Protein AF-A0A1Y4HV48-F1 (afdb_monomer_lite)

pLDDT: mean 73.36, std 12.5, range [37.5, 90.38]

Structure (mmCIF, N/CA/C/O backbone):
data_AF-A0A1Y4HV48-F1
#
_entry.id   AF-A0A1Y4HV48-F1
#
loop_
_atom_site.group_PDB
_atom_site.id
_atom_site.type_symbol
_atom_site.label_atom_id
_atom_site.label_alt_id
_atom_site.label_comp_id
_atom_site.label_asym_id
_atom_site.label_entity_id
_atom_site.label_seq_id
_atom_site.pdbx_PDB_ins_code
_atom_site.Cartn_x
_atom_site.Cartn_y
_atom_site.Cartn_z
_atom_site.occupancy
_atom_site.B_iso_or_equiv
_atom_site.auth_seq_id
_atom_site.auth_comp_id
_atom_site.auth_asym_id
_atom_site.auth_atom_id
_atom_site.pdbx_PDB_model_num
ATOM 1 N N . MET A 1 1 ? -21.818 4.063 17.633 1.00 44.09 1 MET A N 1
ATOM 2 C CA . MET A 1 1 ? -21.636 5.495 17.314 1.00 44.09 1 MET A CA 1
ATOM 3 C C . MET A 1 1 ? -20.638 5.620 16.176 1.00 44.09 1 MET A C 1
ATOM 5 O O . MET A 1 1 ? -19.628 4.928 16.201 1.00 44.09 1 MET A O 1
ATOM 9 N N . ARG A 1 2 ? -20.945 6.437 15.166 1.00 54.69 2 ARG A N 1
ATOM 10 C CA . ARG A 1 2 ? -20.049 6.736 14.045 1.00 54.69 2 ARG A CA 1
ATOM 11 C C . ARG A 1 2 ? -19.120 7.868 14.500 1.00 54.69 2 ARG A C 1
ATOM 13 O O . ARG A 1 2 ? -19.615 8.931 14.853 1.00 54.69 2 ARG A O 1
ATOM 20 N N . LEU A 1 3 ? -17.815 7.621 14.596 1.00 71.81 3 LEU A N 1
ATOM 21 C CA . LEU A 1 3 ? -16.854 8.623 15.071 1.00 71.81 3 LEU A CA 1
ATOM 22 C C . LEU A 1 3 ? -16.248 9.367 13.873 1.00 71.81 3 LEU A C 1
ATOM 24 O O . LEU A 1 3 ? -15.319 8.870 13.238 1.00 71.81 3 LEU A O 1
ATOM 28 N N . SER A 1 4 ? -16.764 10.562 13.584 1.00 75.38 4 SER A N 1
ATOM 29 C CA . SER A 1 4 ? -16.318 11.437 12.486 1.00 75.38 4 SER A CA 1
ATOM 30 C C . SER A 1 4 ? -14.814 11.734 12.517 1.00 75.38 4 SER A C 1
ATOM 32 O O . SER A 1 4 ? -14.171 11.747 11.471 1.00 75.38 4 SER A O 1
ATOM 34 N N . ASN A 1 5 ? -14.227 11.875 13.709 1.00 82.69 5 ASN A N 1
ATOM 35 C CA . ASN A 1 5 ? -12.789 12.109 13.885 1.00 82.69 5 ASN A CA 1
ATOM 36 C C . ASN A 1 5 ? -11.929 10.972 13.304 1.00 82.69 5 ASN A C 1
ATOM 38 O O . ASN A 1 5 ? -10.888 11.228 12.706 1.00 82.69 5 ASN A O 1
ATOM 42 N N . PHE A 1 6 ? -12.372 9.716 13.432 1.00 79.44 6 PHE A N 1
ATOM 43 C CA . PHE A 1 6 ? -11.643 8.566 12.886 1.00 79.44 6 PHE A CA 1
ATOM 44 C C . PHE A 1 6 ? -11.832 8.416 11.374 1.00 79.44 6 PHE A C 1
ATOM 46 O O . PHE A 1 6 ? -10.927 7.933 10.695 1.00 79.44 6 PHE A O 1
ATOM 53 N N . GLU A 1 7 ? -12.973 8.851 10.831 1.00 79.50 7 GLU A N 1
ATOM 54 C CA . GLU A 1 7 ? -13.168 8.912 9.377 1.00 79.50 7 GLU A CA 1
ATOM 55 C C . GLU A 1 7 ? -12.272 9.985 8.749 1.00 79.50 7 GLU A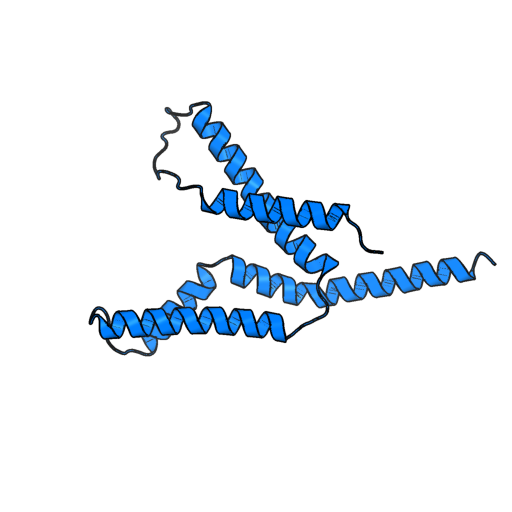 C 1
ATOM 57 O O . GLU A 1 7 ? -11.603 9.704 7.755 1.00 79.50 7 GLU A O 1
ATOM 62 N N . LEU A 1 8 ? -12.170 11.163 9.377 1.00 84.12 8 LEU A N 1
ATOM 63 C CA . LEU A 1 8 ? -11.249 12.216 8.948 1.00 84.12 8 LEU A CA 1
ATOM 64 C C . LEU A 1 8 ? -9.794 11.736 8.996 1.00 84.12 8 LEU A C 1
ATOM 66 O O . LEU A 1 8 ? -9.063 11.886 8.019 1.00 84.12 8 LEU A O 1
ATOM 70 N N . LEU A 1 9 ? -9.392 11.090 10.094 1.00 85.19 9 LEU A N 1
ATOM 71 C CA . LEU A 1 9 ? -8.043 10.546 10.241 1.00 85.19 9 LEU A CA 1
ATOM 72 C C . LEU A 1 9 ? -7.722 9.499 9.164 1.00 85.19 9 LEU A C 1
ATOM 74 O O . LEU A 1 9 ? -6.605 9.463 8.654 1.00 85.19 9 LEU A O 1
ATOM 78 N N . ARG A 1 10 ? -8.706 8.685 8.762 1.00 82.81 10 ARG A N 1
ATOM 79 C CA . ARG A 1 10 ? -8.546 7.716 7.670 1.00 82.81 10 ARG A CA 1
ATOM 80 C C . ARG A 1 10 ? -8.319 8.406 6.322 1.00 82.81 10 ARG A C 1
ATOM 82 O O . ARG A 1 10 ? -7.466 7.949 5.567 1.00 82.81 10 ARG A O 1
ATOM 89 N N . ILE A 1 11 ? -9.042 9.489 6.029 1.00 85.25 11 ILE A N 1
ATOM 90 C CA . ILE A 1 11 ? -8.867 10.268 4.790 1.00 85.25 11 ILE A CA 1
ATOM 91 C C . ILE A 1 11 ? -7.482 10.923 4.757 1.00 85.25 11 ILE A C 1
ATOM 93 O O . ILE A 1 11 ? -6.777 10.813 3.758 1.00 85.25 11 ILE A O 1
ATOM 97 N N . VAL A 1 12 ? -7.059 11.545 5.861 1.00 85.75 12 VAL A N 1
ATOM 98 C CA . VAL A 1 12 ? -5.717 12.141 5.974 1.00 85.75 12 VAL A CA 1
ATOM 99 C C . VAL A 1 12 ? -4.635 11.079 5.770 1.00 85.75 12 VAL A C 1
ATOM 101 O O . VAL A 1 12 ? -3.690 11.299 5.016 1.00 85.75 12 VAL A O 1
ATOM 104 N N . ALA A 1 13 ? -4.803 9.898 6.367 1.00 86.00 13 ALA A N 1
ATOM 105 C CA . ALA A 1 13 ? -3.861 8.801 6.195 1.00 86.00 13 ALA A CA 1
ATOM 106 C C . ALA A 1 13 ? -3.806 8.300 4.736 1.00 86.00 13 ALA A C 1
ATOM 108 O O . ALA A 1 13 ? -2.714 8.075 4.223 1.00 86.00 13 ALA A O 1
ATOM 109 N N . MET A 1 14 ? -4.946 8.202 4.032 1.00 86.31 14 MET A N 1
ATOM 110 C CA . MET A 1 14 ? -4.975 7.879 2.593 1.00 86.31 14 MET A CA 1
ATOM 111 C C . MET A 1 14 ? -4.201 8.907 1.753 1.00 86.31 14 MET A C 1
ATOM 113 O O . MET A 1 14 ? -3.441 8.519 0.868 1.00 86.31 14 MET A O 1
ATOM 117 N N . LEU A 1 15 ? -4.352 10.205 2.037 1.00 85.44 15 LEU A N 1
ATOM 118 C CA . LEU A 1 15 ? -3.615 11.260 1.331 1.00 85.44 15 LEU A CA 1
ATOM 119 C C . LEU A 1 15 ? -2.105 11.157 1.570 1.00 85.44 15 LEU A C 1
ATOM 121 O O . LEU A 1 15 ? -1.328 11.308 0.631 1.00 85.44 15 LEU A O 1
ATOM 125 N N . MET A 1 16 ? -1.684 10.839 2.797 1.00 83.75 16 MET A N 1
ATOM 126 C CA . MET A 1 16 ? -0.271 10.614 3.113 1.00 83.75 16 MET A CA 1
ATOM 127 C C . MET A 1 16 ? 0.307 9.381 2.401 1.00 83.75 16 MET A C 1
ATOM 129 O O . MET A 1 16 ? 1.463 9.410 1.989 1.00 83.75 16 MET A O 1
ATOM 133 N N . VAL A 1 17 ? -0.492 8.332 2.172 1.00 83.69 17 VAL A N 1
ATOM 134 C CA . VAL A 1 17 ? -0.064 7.171 1.366 1.00 83.69 17 VAL A CA 1
ATOM 135 C C . VAL A 1 17 ? 0.197 7.580 -0.086 1.00 83.69 17 VAL A C 1
ATOM 137 O O . VAL A 1 17 ? 1.230 7.228 -0.651 1.00 83.69 17 VAL A O 1
ATOM 140 N N . VAL A 1 18 ? -0.698 8.368 -0.692 1.00 83.25 18 VAL A N 1
ATOM 141 C CA . VAL A 1 18 ? -0.482 8.899 -2.052 1.00 83.25 18 VAL A CA 1
ATOM 142 C C . VAL A 1 18 ? 0.750 9.805 -2.082 1.00 83.25 18 VAL A C 1
ATOM 144 O O . VAL A 1 18 ? 1.570 9.705 -2.992 1.00 83.25 18 VAL A O 1
ATOM 147 N N . ASN A 1 19 ? 0.926 10.633 -1.052 1.00 83.44 19 ASN A N 1
ATOM 148 C CA . ASN A 1 19 ? 2.073 11.521 -0.914 1.00 83.44 19 ASN A CA 1
ATOM 149 C C . ASN A 1 19 ? 3.412 10.760 -0.886 1.00 83.44 19 ASN A C 1
ATOM 151 O O . ASN A 1 19 ? 4.378 11.237 -1.481 1.00 83.44 19 ASN A O 1
ATOM 155 N N . LEU A 1 20 ? 3.460 9.577 -0.259 1.00 81.94 20 LEU A N 1
ATOM 156 C CA . LEU A 1 20 ? 4.621 8.680 -0.292 1.00 81.94 20 LEU A CA 1
ATOM 157 C C . LEU A 1 20 ? 4.900 8.171 -1.712 1.00 81.94 20 LEU A C 1
ATOM 159 O O . LEU A 1 20 ? 6.035 8.200 -2.161 1.00 81.94 20 LEU A O 1
ATOM 163 N N . HIS A 1 21 ? 3.871 7.748 -2.449 1.00 80.19 21 HIS A N 1
ATOM 164 C CA . HIS A 1 21 ? 4.041 7.200 -3.801 1.00 80.19 21 HIS A CA 1
ATOM 165 C C . HIS A 1 21 ? 4.401 8.240 -4.868 1.00 80.19 21 HIS A C 1
ATOM 167 O O . HIS A 1 21 ? 4.922 7.879 -5.918 1.00 80.19 21 HIS A O 1
ATOM 173 N N . THR A 1 22 ? 4.137 9.524 -4.618 1.00 79.12 22 THR A N 1
ATOM 174 C CA . THR A 1 22 ? 4.623 10.615 -5.484 1.00 79.12 22 THR A CA 1
ATOM 175 C C . THR A 1 22 ? 6.096 10.955 -5.258 1.00 79.12 22 THR A C 1
ATOM 177 O O . THR A 1 22 ? 6.656 11.756 -6.002 1.00 79.12 22 THR A O 1
ATOM 180 N N . PHE A 1 23 ? 6.720 10.384 -4.226 1.00 68.56 23 PHE A N 1
ATOM 181 C CA . PHE A 1 23 ? 8.121 10.611 -3.928 1.00 68.56 23 PHE A CA 1
ATOM 182 C C . PHE A 1 23 ? 8.990 9.658 -4.753 1.00 68.56 23 PHE A C 1
ATOM 184 O O . PHE A 1 23 ? 8.860 8.440 -4.663 1.00 68.56 23 PHE A O 1
ATOM 191 N N . PHE A 1 24 ? 9.864 10.228 -5.578 1.00 61.59 24 PHE A N 1
ATOM 192 C CA . PHE A 1 24 ? 10.847 9.499 -6.370 1.00 61.59 24 PHE A CA 1
ATOM 193 C C . PHE A 1 24 ? 12.222 9.970 -5.898 1.00 61.59 24 PHE A C 1
ATOM 195 O O . PHE A 1 24 ? 12.678 11.045 -6.287 1.00 61.59 24 PHE A O 1
ATOM 202 N N . GLN A 1 25 ? 12.834 9.234 -4.970 1.00 61.91 25 GLN A N 1
ATOM 203 C CA . GLN A 1 25 ? 14.115 9.637 -4.393 1.00 61.91 25 GLN A CA 1
ATOM 204 C C . GLN A 1 25 ? 15.249 9.352 -5.391 1.00 61.91 25 GLN A C 1
ATOM 206 O O . GLN A 1 25 ? 15.352 8.223 -5.872 1.00 61.91 25 GLN A O 1
ATOM 211 N N . PRO A 1 26 ? 16.118 10.327 -5.717 1.00 53.50 26 PRO A N 1
ATOM 212 C CA . PRO A 1 26 ? 17.368 10.044 -6.411 1.00 53.50 26 PRO A CA 1
ATOM 213 C C . PRO A 1 26 ? 18.295 9.268 -5.464 1.00 53.50 26 PRO A C 1
ATOM 215 O O . PRO A 1 26 ? 18.556 9.722 -4.352 1.00 53.50 26 PRO A O 1
ATOM 218 N N . GLU A 1 27 ? 18.801 8.113 -5.900 1.00 53.59 27 GLU A N 1
ATOM 219 C CA . GLU A 1 27 ? 19.536 7.125 -5.083 1.00 53.59 27 GLU A CA 1
ATOM 220 C C . GLU A 1 27 ? 20.891 7.584 -4.499 1.00 53.59 27 GLU A C 1
ATOM 222 O O . GLU A 1 27 ? 21.610 6.783 -3.909 1.00 53.59 27 GLU A O 1
ATOM 227 N N . THR A 1 28 ? 21.283 8.853 -4.603 1.00 54.25 28 THR A N 1
ATOM 228 C CA . THR A 1 28 ? 22.616 9.289 -4.161 1.00 54.25 28 THR A CA 1
ATOM 229 C C . THR A 1 28 ? 22.589 10.689 -3.560 1.00 54.25 28 THR A C 1
ATOM 231 O O . THR A 1 28 ? 22.838 11.675 -4.251 1.00 54.25 28 THR A O 1
ATOM 234 N N . LEU A 1 29 ? 22.333 10.789 -2.256 1.00 55.94 29 LEU A N 1
ATOM 235 C CA . LEU A 1 29 ? 22.655 11.991 -1.489 1.00 55.94 29 LEU A CA 1
ATOM 236 C C . LEU A 1 29 ? 23.839 11.676 -0.582 1.00 55.94 29 LEU A C 1
ATOM 238 O O . LEU A 1 29 ? 23.725 10.947 0.402 1.00 55.94 29 LEU A O 1
ATOM 242 N N . SER A 1 30 ? 25.001 12.204 -0.963 1.00 58.78 30 SER A N 1
ATOM 243 C CA . SER A 1 30 ? 26.181 12.229 -0.108 1.00 58.78 30 SER A CA 1
ATOM 244 C C . SER A 1 30 ? 25.849 12.999 1.170 1.00 58.78 30 SER A C 1
ATOM 246 O O . SER A 1 30 ? 25.165 14.020 1.123 1.00 58.78 30 SER A O 1
ATOM 248 N N . ILE A 1 31 ? 26.360 12.547 2.318 1.00 60.59 31 ILE A N 1
ATOM 249 C CA . ILE A 1 31 ? 26.144 13.174 3.639 1.00 60.59 31 ILE A CA 1
ATOM 250 C C . ILE A 1 31 ? 26.595 14.654 3.633 1.00 60.59 31 ILE A C 1
ATOM 252 O O . ILE A 1 31 ? 26.148 15.458 4.444 1.00 60.59 31 ILE A O 1
ATOM 256 N N . ASN A 1 32 ? 27.436 15.034 2.669 1.00 61.28 32 ASN A N 1
ATOM 257 C CA . ASN A 1 32 ? 27.931 16.394 2.487 1.00 61.28 32 ASN A CA 1
ATOM 258 C C . ASN A 1 32 ? 26.954 17.342 1.750 1.00 61.28 32 ASN A C 1
ATOM 260 O O . ASN A 1 32 ? 27.185 18.545 1.779 1.00 61.28 32 ASN A O 1
ATOM 264 N N . ASP A 1 33 ? 25.863 16.840 1.152 1.00 63.53 33 ASP A N 1
ATOM 265 C CA . ASP A 1 33 ? 24.873 17.622 0.378 1.00 63.53 33 ASP A CA 1
ATOM 266 C C . ASP A 1 33 ? 23.516 17.779 1.102 1.00 63.53 33 ASP A C 1
ATOM 268 O O . ASP A 1 33 ? 22.476 18.022 0.482 1.00 63.53 33 ASP A O 1
ATOM 272 N N . LEU A 1 34 ? 23.504 17.638 2.434 1.00 67.06 34 LEU A N 1
ATOM 273 C CA . LEU A 1 34 ? 22.311 17.805 3.272 1.00 67.06 34 LEU A CA 1
ATOM 274 C C . LEU A 1 34 ? 21.811 19.259 3.241 1.00 67.06 34 LEU A C 1
ATOM 276 O O . LEU A 1 34 ? 22.201 20.111 4.037 1.00 67.06 34 LEU A O 1
ATOM 280 N N . THR A 1 35 ? 20.904 19.537 2.312 1.00 74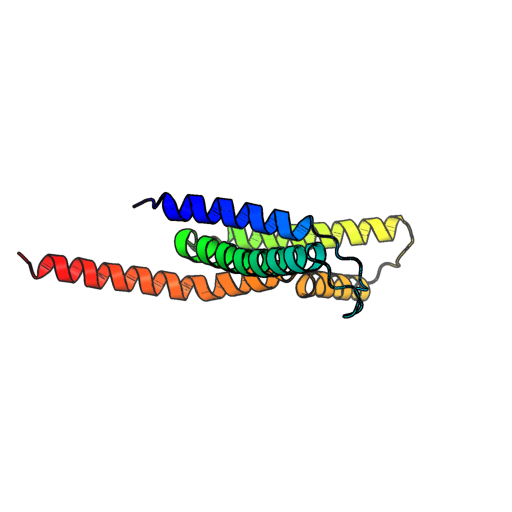.00 35 THR A N 1
ATOM 281 C CA . THR A 1 35 ? 20.164 20.798 2.222 1.00 74.00 35 THR A CA 1
ATOM 282 C C . THR A 1 35 ? 18.874 20.734 3.045 1.00 74.00 35 THR A C 1
ATOM 284 O O . THR A 1 35 ? 18.333 19.660 3.321 1.00 74.00 35 THR A O 1
ATOM 287 N N . VAL A 1 36 ? 18.312 21.897 3.394 1.00 73.56 36 VAL A N 1
ATOM 288 C CA . VAL A 1 36 ? 16.995 21.989 4.061 1.00 73.56 36 VAL A CA 1
ATOM 289 C C . VAL A 1 36 ? 15.906 21.246 3.269 1.00 73.56 36 VAL A C 1
ATOM 291 O O . VAL A 1 36 ? 15.027 20.635 3.873 1.00 73.56 36 VAL A O 1
ATOM 294 N N . GLY A 1 37 ? 16.001 21.232 1.933 1.00 73.94 37 GLY A N 1
ATOM 295 C CA . GLY A 1 37 ? 15.104 20.467 1.060 1.00 73.94 37 GLY A CA 1
ATOM 296 C C . GLY A 1 37 ? 15.181 18.962 1.318 1.00 73.94 37 GLY A C 1
ATOM 297 O O . GLY A 1 37 ? 14.161 18.337 1.584 1.00 73.94 37 GLY A O 1
ATOM 298 N N . THR A 1 38 ? 16.392 18.399 1.370 1.00 75.88 38 THR A N 1
ATOM 299 C CA . THR A 1 38 ? 16.572 16.964 1.651 1.00 75.88 38 THR A CA 1
ATOM 300 C C . THR A 1 38 ? 16.062 16.557 3.033 1.00 75.88 38 THR A C 1
ATOM 302 O O . THR A 1 38 ? 15.432 15.513 3.169 1.00 75.88 38 THR A O 1
ATOM 305 N N . LEU A 1 39 ? 16.244 17.395 4.061 1.00 77.69 39 LEU A N 1
ATOM 306 C CA . LEU A 1 39 ? 15.690 17.132 5.395 1.00 77.69 39 LEU A CA 1
ATOM 307 C C . LEU A 1 39 ? 14.157 17.143 5.405 1.00 77.69 39 LEU A C 1
ATOM 309 O O . LEU A 1 39 ? 13.549 16.300 6.066 1.00 77.69 39 LEU A O 1
ATOM 313 N N . ALA A 1 40 ? 13.531 18.074 4.680 1.00 78.81 40 ALA A N 1
ATOM 314 C CA . ALA A 1 40 ? 12.078 18.133 4.554 1.00 78.81 40 ALA A CA 1
ATOM 315 C C . ALA A 1 40 ? 11.518 16.894 3.837 1.00 78.81 40 ALA A C 1
ATOM 317 O O . ALA A 1 40 ? 10.486 16.364 4.253 1.00 78.81 40 ALA A O 1
ATOM 318 N N . ASP A 1 41 ? 12.225 16.397 2.823 1.00 78.25 41 ASP A N 1
ATOM 319 C CA . ASP A 1 41 ? 11.868 15.174 2.107 1.00 78.25 41 ASP A CA 1
ATOM 320 C C . ASP A 1 41 ? 11.956 13.934 3.006 1.00 78.25 41 ASP A C 1
ATOM 322 O O . ASP A 1 41 ? 10.989 13.175 3.088 1.00 78.25 41 ASP A O 1
ATOM 326 N N . TYR A 1 42 ? 13.035 13.780 3.783 1.00 79.19 42 TYR A N 1
ATOM 327 C CA . TYR A 1 42 ? 13.146 12.699 4.773 1.00 79.19 42 TYR A CA 1
ATOM 328 C C . TYR A 1 42 ? 12.056 12.777 5.851 1.00 79.19 42 TYR A C 1
ATOM 330 O O . TYR A 1 42 ? 11.465 11.763 6.227 1.00 79.19 42 TYR A O 1
ATOM 338 N N . PHE A 1 43 ? 11.743 13.979 6.344 1.00 82.06 43 PHE A N 1
ATOM 339 C CA . PHE A 1 43 ? 10.659 14.173 7.312 1.00 82.06 43 PHE A CA 1
ATOM 340 C C . PHE A 1 43 ? 9.297 13.791 6.731 1.00 82.06 43 PHE A C 1
ATOM 342 O O . PHE A 1 43 ? 8.483 13.135 7.393 1.00 82.06 43 PHE A O 1
ATOM 349 N N . ARG A 1 44 ? 9.042 14.192 5.485 1.00 79.81 44 ARG A N 1
ATOM 350 C CA . ARG A 1 44 ? 7.828 13.848 4.747 1.00 79.81 44 ARG A CA 1
ATOM 351 C C . ARG A 1 44 ? 7.722 12.338 4.553 1.00 79.81 44 ARG A C 1
ATOM 353 O O . ARG A 1 44 ? 6.643 11.786 4.781 1.00 79.81 44 ARG A O 1
ATOM 360 N N . GLU A 1 45 ? 8.806 11.676 4.167 1.00 82.81 45 GLU A N 1
ATOM 361 C CA . GLU A 1 45 ? 8.866 10.227 3.983 1.00 82.81 45 GLU A CA 1
ATOM 362 C C . GLU A 1 45 ? 8.580 9.487 5.297 1.00 82.81 45 GLU A C 1
ATOM 364 O O . GLU A 1 45 ? 7.637 8.694 5.366 1.00 82.81 45 GLU A O 1
ATOM 369 N N . ALA A 1 46 ? 9.295 9.821 6.376 1.00 82.50 46 ALA A N 1
ATOM 370 C CA . ALA A 1 46 ? 9.123 9.201 7.691 1.00 82.50 46 ALA A CA 1
ATOM 371 C C . ALA A 1 46 ? 7.691 9.359 8.239 1.00 82.50 46 ALA A C 1
ATOM 373 O O . ALA A 1 46 ? 7.097 8.417 8.784 1.00 82.50 46 ALA A O 1
ATOM 374 N N . THR A 1 47 ? 7.100 10.542 8.045 1.00 82.81 47 THR A N 1
ATOM 375 C CA . THR A 1 47 ? 5.710 10.816 8.436 1.00 82.81 47 THR A CA 1
ATOM 376 C C . THR A 1 47 ? 4.734 9.989 7.599 1.00 82.81 47 THR A C 1
ATOM 378 O O . THR A 1 47 ? 3.788 9.408 8.135 1.00 82.81 47 THR A O 1
ATOM 381 N N . SER A 1 48 ? 4.979 9.880 6.291 1.00 84.06 48 SER A N 1
ATOM 382 C CA . SER A 1 48 ? 4.088 9.167 5.375 1.00 84.06 48 SER A CA 1
ATOM 383 C C . SER A 1 48 ? 4.124 7.652 5.602 1.00 84.06 48 SER A C 1
ATOM 385 O O . SER A 1 48 ? 3.063 7.033 5.637 1.00 84.06 48 SER A O 1
ATOM 387 N N . ILE A 1 49 ? 5.294 7.056 5.869 1.00 82.25 49 ILE A N 1
ATOM 388 C CA . ILE A 1 49 ? 5.425 5.629 6.232 1.00 82.25 49 ILE A CA 1
ATOM 389 C C . ILE A 1 49 ? 4.617 5.310 7.499 1.00 82.25 49 ILE A C 1
ATOM 391 O O . ILE A 1 49 ? 3.861 4.335 7.550 1.00 82.25 49 ILE A O 1
ATOM 395 N N . SER A 1 50 ? 4.717 6.163 8.521 1.00 82.75 50 SER A N 1
ATOM 396 C CA . SER A 1 50 ? 3.957 6.012 9.769 1.00 82.75 50 SER A CA 1
ATOM 397 C C . SER A 1 50 ? 2.444 6.127 9.537 1.00 82.75 50 SER A C 1
ATOM 399 O O . SER A 1 50 ? 1.658 5.368 10.112 1.00 82.75 50 SER A O 1
ATOM 401 N N . ALA A 1 51 ? 2.028 7.024 8.640 1.00 84.06 51 ALA A N 1
ATOM 402 C CA . ALA A 1 51 ? 0.631 7.197 8.264 1.00 84.06 51 ALA A CA 1
ATOM 403 C C . ALA A 1 51 ? 0.042 5.972 7.547 1.00 84.06 51 ALA A C 1
ATOM 405 O O . ALA A 1 51 ? -1.137 5.678 7.748 1.00 84.06 51 ALA A O 1
ATOM 406 N N . VAL A 1 52 ? 0.835 5.203 6.784 1.00 79.38 52 VAL A N 1
ATOM 407 C CA . VAL A 1 52 ? 0.343 3.945 6.193 1.00 79.38 52 VAL A CA 1
ATOM 408 C C . VAL A 1 52 ? -0.011 2.928 7.283 1.00 79.38 52 VAL A C 1
ATOM 410 O O . VAL A 1 52 ? -1.074 2.310 7.226 1.00 79.38 52 VAL A O 1
ATOM 413 N N . ASN A 1 53 ? 0.820 2.787 8.319 1.00 82.88 53 ASN A N 1
ATOM 414 C CA . ASN A 1 53 ? 0.519 1.896 9.447 1.00 82.88 53 ASN A CA 1
ATOM 415 C C . ASN A 1 53 ? -0.769 2.318 10.162 1.00 82.88 53 ASN A C 1
ATOM 417 O O . ASN A 1 53 ? -1.633 1.488 10.458 1.00 82.88 53 ASN A O 1
ATOM 421 N N . LEU A 1 54 ? -0.940 3.624 10.371 1.00 82.38 54 LEU A N 1
ATOM 422 C CA . LEU A 1 54 ? -2.156 4.180 10.951 1.00 82.38 54 LEU A CA 1
ATOM 423 C C . LEU A 1 54 ? -3.384 3.909 10.067 1.00 82.38 54 LEU A C 1
ATOM 425 O O . LEU A 1 54 ? -4.428 3.497 10.572 1.00 82.38 54 LEU A O 1
ATOM 429 N N . PHE A 1 55 ? -3.259 4.071 8.747 1.00 82.62 55 PHE A N 1
ATOM 430 C CA . PHE A 1 55 ? -4.311 3.745 7.788 1.00 82.62 55 PHE A CA 1
ATOM 431 C C . PHE A 1 55 ? -4.733 2.274 7.882 1.00 82.62 55 PHE A C 1
ATOM 433 O O . PHE A 1 55 ? -5.931 1.979 7.944 1.00 82.62 55 PHE A O 1
ATOM 440 N N . VAL A 1 56 ? -3.762 1.358 7.929 1.00 76.19 56 VAL A N 1
ATOM 441 C CA . VAL A 1 56 ? -3.983 -0.090 8.045 1.00 76.19 56 VAL A CA 1
ATOM 442 C C . VAL A 1 56 ? -4.702 -0.419 9.356 1.00 76.19 56 VAL A C 1
ATOM 444 O O . VAL A 1 56 ? -5.732 -1.095 9.335 1.00 76.19 56 VAL A O 1
ATOM 447 N N . VAL A 1 57 ? -4.241 0.124 10.487 1.00 74.56 57 VAL A N 1
ATOM 448 C CA . VAL A 1 57 ? -4.853 -0.111 11.804 1.00 74.56 57 VAL A CA 1
ATOM 449 C C . VAL A 1 57 ? -6.263 0.468 11.884 1.00 74.56 57 VAL A C 1
ATOM 451 O O . VAL A 1 57 ? -7.173 -0.235 12.309 1.00 74.56 57 VAL A O 1
ATOM 454 N N . ILE A 1 58 ? -6.502 1.705 11.440 1.00 75.38 58 ILE A N 1
ATOM 455 C CA . ILE A 1 58 ? -7.843 2.319 11.479 1.00 75.38 58 ILE A CA 1
ATOM 456 C C . ILE A 1 58 ? -8.802 1.581 10.542 1.00 75.38 58 ILE A C 1
ATOM 458 O O . ILE A 1 58 ? -9.980 1.401 10.871 1.00 75.38 58 ILE A O 1
ATOM 462 N N . SER A 1 59 ? -8.322 1.148 9.375 1.00 69.00 59 SER A N 1
ATOM 463 C CA . SER A 1 59 ? -9.092 0.325 8.437 1.00 69.00 59 SER A CA 1
ATOM 464 C C . SER A 1 59 ? -9.402 -1.053 9.017 1.00 69.00 59 SER A C 1
ATOM 466 O O . SER A 1 59 ? -10.488 -1.578 8.788 1.00 69.00 59 SER A O 1
ATOM 468 N N . GLY A 1 60 ? -8.512 -1.615 9.834 1.00 66.56 60 GLY A N 1
ATOM 469 C CA . GLY A 1 60 ? -8.759 -2.881 10.511 1.00 66.56 60 GLY A CA 1
ATOM 470 C C . GLY A 1 60 ? -9.698 -2.777 11.709 1.00 66.56 60 GLY A C 1
ATOM 471 O O . GLY A 1 60 ? -10.706 -3.474 11.796 1.00 66.56 60 GLY A O 1
ATOM 472 N N . TYR A 1 61 ? -9.392 -1.853 12.611 1.00 67.19 61 TYR A N 1
ATOM 473 C CA . TYR A 1 61 ? -10.045 -1.683 13.904 1.00 67.19 61 TYR A CA 1
ATOM 474 C C . TYR A 1 61 ? -11.516 -1.262 13.781 1.00 67.19 61 TYR A C 1
ATOM 476 O O . TYR A 1 61 ? -12.373 -1.817 14.462 1.00 67.19 61 TYR A O 1
ATOM 484 N N . PHE A 1 62 ? -11.840 -0.320 12.884 1.00 58.34 62 PHE A N 1
ATOM 485 C CA . PHE A 1 62 ? -13.216 0.181 12.734 1.00 58.34 62 PHE A CA 1
ATOM 486 C C . PHE A 1 62 ? -14.043 -0.537 11.658 1.00 58.34 62 PHE A C 1
ATOM 488 O O . PHE A 1 62 ? -15.266 -0.394 11.649 1.00 58.34 62 PHE A O 1
ATOM 495 N N . SER A 1 63 ? -13.420 -1.278 10.732 1.00 51.66 63 SER A N 1
ATOM 496 C CA . SER A 1 63 ? -14.124 -1.842 9.567 1.00 51.66 63 SER A CA 1
ATOM 497 C C . SER A 1 63 ? -14.157 -3.371 9.479 1.00 51.66 63 SER A C 1
ATOM 499 O O . SER A 1 63 ? -14.903 -3.874 8.635 1.00 51.66 63 SER A O 1
ATOM 501 N N . ILE A 1 64 ? -13.455 -4.142 10.323 1.00 52.00 64 ILE A N 1
ATOM 502 C CA . ILE A 1 64 ? -13.435 -5.603 10.142 1.00 52.00 64 ILE A CA 1
ATOM 503 C C . ILE A 1 64 ? -14.581 -6.310 10.878 1.00 52.00 64 ILE A C 1
ATOM 505 O O . ILE A 1 64 ? -14.440 -6.870 11.962 1.00 52.00 64 ILE A O 1
ATOM 509 N N . LYS A 1 65 ? -15.709 -6.428 10.173 1.00 55.12 65 LYS A N 1
ATOM 510 C CA . LYS A 1 65 ? -16.420 -7.713 10.148 1.00 55.12 65 LYS A CA 1
ATOM 511 C C . LYS A 1 65 ? -15.647 -8.611 9.185 1.00 55.12 65 LYS A C 1
ATOM 513 O O . LYS A 1 65 ? -15.351 -8.156 8.083 1.00 55.12 65 LYS A O 1
ATOM 518 N N . TRP A 1 66 ? -15.315 -9.843 9.573 1.00 54.78 66 TRP A N 1
ATOM 519 C CA . TRP A 1 66 ? -14.711 -10.834 8.672 1.00 54.78 66 TRP A CA 1
ATOM 520 C C .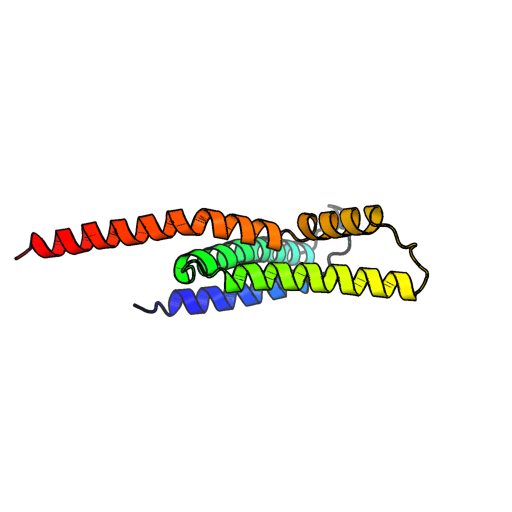 TRP A 1 66 ? -15.508 -10.890 7.358 1.00 54.78 66 TRP A C 1
ATOM 522 O O . TRP A 1 66 ? -16.644 -11.359 7.333 1.00 54.78 66 TRP A O 1
ATOM 532 N N . ARG A 1 67 ? -14.952 -10.352 6.267 1.00 62.09 67 ARG A N 1
ATOM 533 C CA . ARG A 1 67 ? -15.585 -10.360 4.943 1.00 62.09 67 ARG A CA 1
ATOM 534 C C . ARG A 1 67 ? -14.652 -11.059 3.973 1.00 62.09 67 ARG A C 1
ATOM 536 O O . ARG A 1 67 ? -13.830 -10.418 3.328 1.00 62.09 67 ARG A O 1
ATOM 543 N N . LEU A 1 68 ? -14.848 -12.369 3.820 1.00 64.31 68 LEU A N 1
ATOM 544 C CA . LEU A 1 68 ? -14.143 -13.200 2.835 1.00 64.31 68 LEU A CA 1
ATOM 545 C C . LEU A 1 68 ? -14.145 -12.581 1.426 1.00 64.31 68 LEU A C 1
ATOM 547 O O . LEU A 1 68 ? -13.174 -12.726 0.697 1.00 64.31 68 LEU A O 1
ATOM 551 N N . LYS A 1 69 ? -15.188 -11.816 1.071 1.00 72.69 69 LYS A N 1
ATOM 552 C CA . LYS A 1 69 ? -15.280 -11.085 -0.202 1.00 72.69 69 LYS A CA 1
ATOM 553 C C . LYS A 1 69 ? -14.117 -10.110 -0.431 1.00 72.69 69 LYS A C 1
ATOM 555 O O . LYS A 1 69 ? -13.613 -10.030 -1.543 1.00 72.69 69 LYS A O 1
ATOM 560 N N . SER A 1 70 ? -13.695 -9.368 0.592 1.00 70.56 70 SER A N 1
ATOM 561 C CA . SER A 1 70 ? -12.619 -8.377 0.453 1.00 70.56 70 SER A C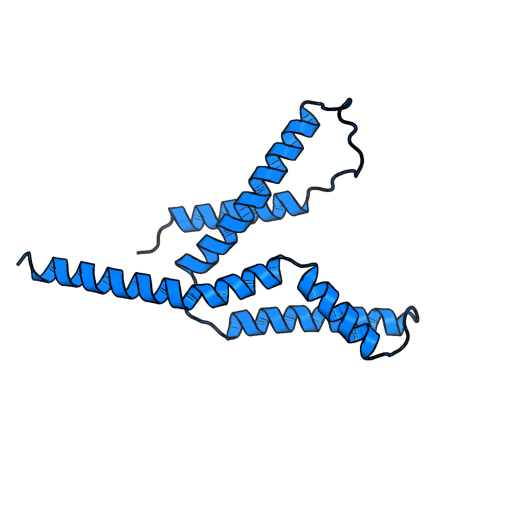A 1
ATOM 562 C C . SER A 1 70 ? -11.250 -9.050 0.339 1.00 70.56 70 SER A C 1
ATOM 564 O O . SER A 1 70 ? -10.444 -8.650 -0.493 1.00 70.56 70 SER A O 1
ATOM 566 N N . PHE A 1 71 ? -11.024 -10.121 1.102 1.00 73.25 71 PHE A N 1
ATOM 567 C CA . PHE A 1 71 ? -9.831 -10.959 0.979 1.00 73.25 71 PHE A CA 1
ATOM 568 C C . PHE A 1 71 ? -9.731 -11.631 -0.398 1.00 73.25 71 PHE A C 1
ATOM 570 O O . PHE A 1 71 ? -8.710 -11.519 -1.072 1.00 73.25 71 PHE A O 1
ATOM 577 N N . ALA A 1 72 ? -10.818 -12.258 -0.855 1.00 78.00 72 ALA A N 1
ATOM 578 C CA . ALA A 1 72 ? -10.883 -12.892 -2.168 1.00 78.00 72 ALA A CA 1
ATOM 579 C C . ALA A 1 72 ? -10.689 -11.880 -3.306 1.00 78.00 72 ALA A C 1
ATOM 581 O O . ALA A 1 72 ? -10.011 -12.184 -4.281 1.00 78.00 72 ALA A O 1
ATOM 582 N N . SER A 1 73 ? -11.224 -10.662 -3.166 1.00 82.25 73 SER A N 1
ATOM 583 C CA . SER A 1 73 ? -11.005 -9.583 -4.134 1.00 82.25 73 SER A CA 1
ATOM 584 C C . SER A 1 73 ? -9.530 -9.199 -4.247 1.00 82.25 73 SER A C 1
ATOM 586 O O . SER A 1 73 ? -9.064 -8.968 -5.358 1.00 82.25 73 SER A O 1
ATOM 588 N N . LEU A 1 74 ? -8.796 -9.135 -3.130 1.00 80.62 74 LEU A N 1
ATOM 589 C CA . LEU A 1 74 ? -7.367 -8.817 -3.152 1.00 80.62 74 LEU A CA 1
ATOM 590 C C . LEU A 1 74 ? -6.568 -9.935 -3.833 1.00 80.62 74 LEU A C 1
ATOM 592 O O . LEU A 1 74 ? -5.768 -9.658 -4.720 1.00 80.62 74 LEU A O 1
ATOM 596 N N . ILE A 1 75 ? -6.824 -11.196 -3.471 1.00 82.69 75 ILE A N 1
ATOM 597 C CA . ILE A 1 75 ? -6.170 -12.348 -4.113 1.00 82.69 75 ILE A CA 1
ATOM 598 C C . ILE A 1 75 ? -6.457 -12.353 -5.613 1.00 82.69 75 ILE A C 1
ATOM 600 O O . ILE A 1 75 ? -5.537 -12.515 -6.411 1.00 82.69 75 ILE A O 1
ATOM 604 N N . PHE A 1 76 ? -7.713 -12.128 -6.004 1.00 86.25 76 PHE A N 1
ATOM 605 C CA . PHE A 1 76 ? -8.096 -12.053 -7.407 1.00 86.25 76 PHE A CA 1
ATOM 606 C C . PHE A 1 76 ? -7.352 -10.935 -8.139 1.00 86.25 76 PHE A C 1
ATOM 608 O O . PHE A 1 76 ? -6.828 -11.175 -9.218 1.00 86.25 76 PHE A O 1
ATOM 615 N N . GLN A 1 77 ? -7.248 -9.740 -7.550 1.00 86.06 77 GLN A N 1
ATOM 616 C CA . GLN A 1 77 ? -6.495 -8.630 -8.139 1.00 86.06 77 GLN A CA 1
ATOM 617 C C . GLN A 1 77 ? -5.013 -8.974 -8.329 1.00 86.06 77 GLN A C 1
ATOM 619 O O . GLN A 1 77 ? -4.468 -8.715 -9.399 1.00 86.06 77 GLN A O 1
ATOM 624 N N . VAL A 1 78 ? -4.372 -9.589 -7.329 1.00 86.19 78 VAL A N 1
ATOM 625 C CA . VAL A 1 78 ? -2.964 -10.007 -7.417 1.00 86.19 78 VAL A CA 1
ATOM 626 C C . VAL A 1 78 ? -2.784 -11.034 -8.535 1.00 86.19 78 VAL A C 1
ATOM 628 O O . VAL A 1 78 ? -1.964 -10.830 -9.426 1.00 86.19 78 VAL A O 1
ATOM 631 N N . PHE A 1 79 ? -3.584 -12.103 -8.542 1.00 86.12 79 PHE A N 1
ATOM 632 C CA . PHE A 1 79 ? -3.512 -13.131 -9.583 1.00 86.12 79 PHE A CA 1
ATOM 633 C C . PHE A 1 79 ? -3.799 -12.575 -10.976 1.00 86.12 79 PHE A C 1
ATOM 635 O O . PHE A 1 79 ? -3.085 -12.911 -11.918 1.00 86.12 79 PHE A O 1
ATOM 642 N N . PHE A 1 80 ? -4.810 -11.716 -11.102 1.00 88.31 80 PHE A N 1
ATOM 643 C CA . PHE A 1 80 ? -5.181 -11.087 -12.362 1.00 88.31 80 PHE A CA 1
ATOM 644 C C . PHE A 1 80 ? -4.007 -10.304 -12.953 1.00 88.31 80 PHE A C 1
ATOM 646 O O . PHE A 1 80 ? -3.664 -10.512 -14.112 1.00 88.31 80 PHE A O 1
ATOM 653 N N . TRP A 1 81 ? -3.337 -9.472 -12.151 1.00 85.25 81 TRP A N 1
ATOM 654 C CA . TRP A 1 81 ? -2.200 -8.685 -12.624 1.00 85.25 81 TRP A CA 1
ATOM 655 C C . TRP A 1 81 ? -0.957 -9.527 -12.918 1.00 85.25 81 TRP A C 1
ATOM 657 O O . TRP A 1 81 ? -0.312 -9.298 -13.939 1.00 85.25 81 TRP A O 1
ATOM 667 N N . VAL A 1 82 ? -0.636 -10.531 -12.092 1.00 86.25 82 VAL A N 1
ATOM 668 C CA . VAL A 1 82 ? 0.494 -11.438 -12.375 1.00 86.25 82 VAL A CA 1
ATOM 669 C C . VAL A 1 82 ? 0.260 -12.207 -13.671 1.00 86.25 82 VAL A C 1
ATOM 671 O O . VAL A 1 82 ? 1.160 -12.298 -14.501 1.00 86.25 82 VAL A O 1
ATOM 674 N N . PHE A 1 83 ? -0.948 -12.731 -13.871 1.00 88.12 83 PHE A N 1
ATOM 675 C CA . PHE A 1 83 ? -1.299 -13.465 -15.080 1.00 88.12 83 PHE A CA 1
ATOM 676 C C . PHE A 1 83 ? -1.332 -12.561 -16.319 1.00 88.12 83 PHE A C 1
ATOM 678 O O . PHE A 1 83 ? -0.786 -12.930 -17.358 1.00 88.12 83 PHE A O 1
ATOM 685 N N . ALA A 1 84 ? -1.914 -11.363 -16.215 1.00 89.38 84 ALA A N 1
ATOM 686 C CA . ALA A 1 84 ? -1.960 -10.394 -17.308 1.00 89.38 84 ALA A CA 1
ATOM 687 C C . ALA A 1 84 ? -0.554 -9.957 -17.746 1.00 89.38 84 ALA A C 1
ATOM 689 O O . ALA A 1 84 ? -0.254 -9.954 -18.935 1.00 89.38 84 ALA A O 1
ATOM 690 N N . LEU A 1 85 ? 0.339 -9.653 -16.800 1.00 87.12 85 LEU A N 1
ATOM 691 C CA . LEU A 1 85 ? 1.726 -9.313 -17.123 1.00 87.12 85 LEU A CA 1
ATOM 692 C C . LEU A 1 85 ? 2.474 -10.517 -17.698 1.00 87.12 85 LEU A C 1
ATOM 694 O O . LEU A 1 85 ? 3.154 -10.386 -18.707 1.00 87.12 85 LEU A O 1
ATOM 698 N N . TYR A 1 86 ? 2.320 -11.703 -17.108 1.00 86.50 86 TYR A N 1
ATOM 699 C CA . TYR A 1 86 ? 2.973 -12.912 -17.609 1.00 86.50 86 TYR A CA 1
ATOM 700 C C . TYR A 1 86 ? 2.565 -13.233 -19.054 1.00 86.50 86 TYR A C 1
ATOM 702 O O . TYR A 1 86 ? 3.421 -13.492 -19.893 1.00 86.50 86 TYR A O 1
ATOM 710 N N . THR A 1 87 ? 1.269 -13.157 -19.364 1.00 86.75 87 THR A N 1
ATOM 711 C CA . THR A 1 87 ? 0.760 -13.355 -20.730 1.00 86.75 87 THR A CA 1
ATOM 712 C C . THR A 1 87 ? 1.226 -12.261 -21.684 1.00 86.75 87 THR A C 1
ATOM 714 O O . THR A 1 87 ? 1.640 -12.581 -22.793 1.00 86.75 87 THR A O 1
ATOM 717 N N . LEU A 1 88 ? 1.248 -10.996 -21.256 1.00 90.38 88 LEU A N 1
ATOM 718 C CA . LEU A 1 88 ? 1.785 -9.899 -22.059 1.00 90.38 88 LEU A CA 1
ATOM 719 C C . LEU A 1 88 ? 3.258 -10.137 -22.432 1.00 90.38 88 LEU A C 1
ATOM 721 O O . LEU A 1 88 ? 3.604 -10.045 -23.605 1.00 90.38 88 LEU A O 1
ATOM 725 N N . LEU A 1 89 ? 4.113 -10.504 -21.470 1.00 87.06 89 LEU A N 1
ATOM 726 C CA . LEU A 1 89 ? 5.526 -10.791 -21.745 1.00 87.06 89 LEU A CA 1
ATOM 727 C C . LEU A 1 89 ? 5.715 -12.017 -22.658 1.00 87.06 89 LEU A C 1
ATOM 729 O O . LEU A 1 89 ? 6.638 -12.019 -23.469 1.00 87.06 89 LEU A O 1
ATOM 733 N N . LEU A 1 90 ? 4.844 -13.031 -22.563 1.00 88.56 90 LEU A N 1
ATOM 734 C CA . LEU A 1 90 ? 4.839 -14.166 -23.496 1.00 88.56 90 LEU A CA 1
ATOM 735 C C . LEU A 1 90 ? 4.510 -13.717 -24.926 1.00 88.56 90 LEU A C 1
ATOM 737 O O . LEU A 1 90 ? 5.176 -14.140 -25.866 1.00 88.56 90 LEU A O 1
ATOM 741 N N . PHE A 1 91 ? 3.510 -12.846 -25.102 1.00 89.31 91 PHE A N 1
ATOM 742 C CA . PHE A 1 91 ? 3.143 -12.316 -26.421 1.00 89.31 91 PHE A CA 1
ATOM 743 C C . PHE A 1 91 ? 4.228 -11.430 -27.033 1.00 89.31 91 PHE A C 1
ATOM 745 O O . PHE A 1 91 ? 4.376 -11.410 -28.252 1.00 89.31 91 PHE A O 1
ATOM 752 N N . LEU A 1 92 ? 4.989 -10.715 -26.202 1.00 89.94 92 LEU A N 1
ATOM 753 C CA . LEU A 1 92 ? 6.135 -9.923 -26.649 1.00 89.94 92 LEU A CA 1
ATOM 754 C C . LEU A 1 92 ? 7.368 -10.788 -26.977 1.00 89.94 92 LEU A C 1
ATOM 756 O O . LEU A 1 92 ? 8.324 -10.271 -27.544 1.00 89.94 92 LEU A O 1
ATOM 760 N N . GLY A 1 93 ? 7.354 -12.087 -26.655 1.00 86.38 93 GLY A N 1
ATOM 761 C CA . GLY A 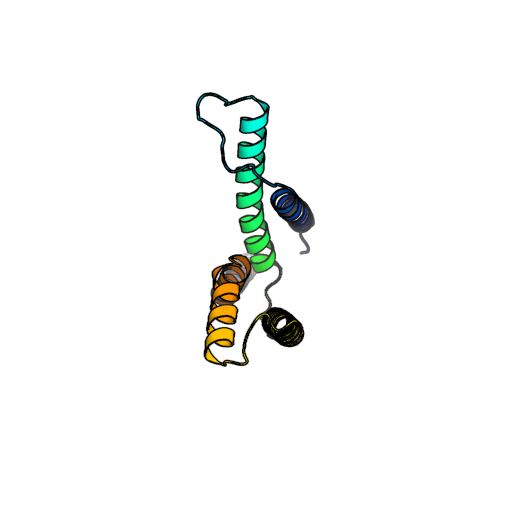1 93 ? 8.482 -12.995 -26.889 1.00 86.38 93 GLY A CA 1
ATOM 762 C C . GLY A 1 93 ? 9.661 -12.791 -25.932 1.00 86.38 93 GLY A C 1
ATOM 763 O O . GLY A 1 93 ? 10.733 -13.341 -26.158 1.00 86.38 93 GLY A O 1
ATOM 764 N N . GLU A 1 94 ? 9.471 -12.022 -24.859 1.00 83.94 94 GLU A N 1
ATOM 765 C CA . GLU A 1 94 ? 10.512 -11.710 -23.867 1.00 83.94 94 GLU A CA 1
ATOM 766 C C . GLU A 1 94 ? 10.774 -12.880 -22.905 1.00 83.94 94 GLU A C 1
ATOM 768 O O . GLU A 1 94 ? 11.807 -12.937 -22.237 1.00 83.94 94 GLU A O 1
ATOM 773 N N . ILE A 1 95 ? 9.819 -13.809 -22.782 1.00 84.19 95 ILE A N 1
ATOM 774 C CA . ILE A 1 95 ? 9.915 -14.976 -21.901 1.00 84.19 95 ILE A CA 1
ATOM 775 C C . ILE A 1 95 ? 9.336 -16.221 -22.569 1.00 84.19 95 ILE A C 1
ATOM 777 O O . ILE A 1 95 ? 8.360 -16.140 -23.308 1.00 84.19 95 ILE A O 1
ATOM 781 N N . ASP A 1 96 ? 9.877 -17.385 -22.214 1.00 84.69 96 ASP A N 1
ATOM 782 C CA . ASP A 1 96 ? 9.294 -18.676 -22.572 1.00 84.69 96 ASP A CA 1
ATOM 783 C C . ASP A 1 96 ? 8.204 -19.109 -21.584 1.00 84.69 96 ASP A C 1
ATOM 785 O O . ASP A 1 96 ? 8.217 -18.777 -20.386 1.00 84.69 96 ASP A O 1
ATOM 789 N N . PHE A 1 97 ? 7.268 -19.926 -22.076 1.00 83.38 97 PHE A N 1
ATOM 790 C CA . PHE A 1 97 ? 6.255 -20.543 -21.229 1.00 83.38 97 PHE A CA 1
ATOM 791 C C . PHE A 1 97 ? 6.910 -21.528 -20.254 1.00 83.38 97 PHE A C 1
ATOM 793 O O . PHE A 1 97 ? 7.435 -22.574 -20.631 1.00 83.38 97 PHE A O 1
ATOM 800 N N . SER A 1 98 ? 6.869 -21.191 -18.969 1.00 86.62 98 SER A N 1
ATOM 801 C CA . SER A 1 98 ? 7.441 -21.986 -17.893 1.00 86.62 98 SER A CA 1
ATOM 802 C C . SER A 1 98 ? 6.687 -21.728 -16.598 1.00 86.62 98 SER A C 1
ATOM 804 O O . SER A 1 98 ? 6.680 -20.618 -16.056 1.00 86.62 98 SER A O 1
ATOM 806 N N . LEU A 1 99 ? 6.105 -22.798 -16.051 1.00 81.44 99 LEU A N 1
ATOM 807 C CA . LEU A 1 99 ? 5.430 -22.771 -14.752 1.00 81.44 99 LEU A CA 1
ATOM 808 C C . LEU A 1 99 ? 6.373 -22.322 -13.627 1.00 81.44 99 LEU A C 1
ATOM 810 O O . LEU A 1 99 ? 5.946 -21.645 -12.694 1.00 81.44 99 LEU A O 1
ATOM 814 N N . LYS A 1 100 ? 7.671 -22.632 -13.733 1.00 84.44 100 LYS A N 1
ATOM 815 C CA . LYS A 1 100 ? 8.677 -22.192 -12.759 1.00 84.44 100 LYS A CA 1
ATOM 816 C C . LYS A 1 100 ? 8.835 -20.670 -12.775 1.00 84.44 100 LYS A C 1
ATOM 818 O O . LYS A 1 100 ? 8.846 -20.050 -11.714 1.00 84.44 100 LYS A O 1
ATOM 823 N N . THR A 1 101 ? 8.906 -20.067 -13.961 1.00 80.69 101 THR A N 1
ATOM 824 C CA . THR A 1 101 ? 9.001 -18.608 -14.125 1.00 80.69 101 THR A CA 1
ATOM 825 C C . THR A 1 101 ? 7.752 -17.916 -13.589 1.00 80.69 101 THR A C 1
ATOM 827 O O . THR A 1 101 ? 7.867 -16.920 -12.877 1.00 80.69 101 THR A O 1
ATOM 830 N N . PHE A 1 102 ? 6.567 -18.476 -13.844 1.00 83.25 102 PHE A N 1
ATOM 831 C CA . PHE A 1 102 ? 5.316 -17.960 -13.288 1.00 83.25 102 PHE A CA 1
ATOM 832 C C . PHE A 1 102 ? 5.314 -17.964 -11.750 1.00 83.25 102 PHE A C 1
ATOM 834 O O . PHE A 1 102 ? 5.020 -16.941 -11.135 1.00 83.25 102 PHE A O 1
ATOM 841 N N . LEU A 1 103 ? 5.707 -19.076 -11.116 1.00 82.88 103 LEU A N 1
ATOM 842 C CA . LEU A 1 103 ? 5.749 -19.182 -9.652 1.00 82.88 103 LEU A CA 1
ATOM 843 C C . LEU A 1 103 ? 6.768 -18.227 -9.017 1.00 82.88 103 LEU A C 1
ATOM 845 O O . LEU A 1 103 ? 6.478 -17.629 -7.983 1.00 82.88 103 LEU A O 1
ATOM 849 N N . VAL A 1 104 ? 7.935 -18.035 -9.640 1.00 83.56 104 VAL A N 1
ATOM 850 C CA . VAL A 1 104 ? 8.933 -17.064 -9.160 1.00 83.56 104 VAL A CA 1
ATOM 851 C C . VAL A 1 104 ? 8.389 -15.637 -9.242 1.00 83.56 104 VAL A C 1
ATOM 853 O O . VAL A 1 104 ? 8.547 -14.871 -8.293 1.00 83.56 104 VAL A O 1
ATOM 856 N N . ARG A 1 105 ? 7.707 -15.279 -10.337 1.00 81.62 105 ARG A N 1
ATOM 857 C CA . ARG A 1 105 ? 7.091 -13.953 -10.502 1.00 81.62 105 ARG A CA 1
ATOM 858 C C . ARG A 1 105 ? 5.939 -13.732 -9.523 1.00 81.62 105 ARG A C 1
ATOM 860 O O . ARG A 1 105 ? 5.844 -12.654 -8.946 1.00 81.62 105 ARG A O 1
ATOM 867 N N . LEU A 1 106 ? 5.116 -14.750 -9.281 1.00 81.19 106 LEU A N 1
ATOM 868 C CA . LEU A 1 106 ? 4.058 -14.693 -8.275 1.00 81.19 106 LEU A CA 1
ATOM 869 C C . LEU A 1 106 ? 4.639 -14.486 -6.871 1.00 81.19 106 LEU A C 1
ATOM 871 O O . LEU A 1 106 ? 4.186 -13.599 -6.152 1.00 81.19 106 LEU A O 1
ATOM 875 N N . ASN A 1 107 ? 5.670 -15.253 -6.504 1.00 80.50 107 ASN A N 1
ATOM 876 C CA . ASN A 1 107 ? 6.346 -15.093 -5.219 1.00 80.50 107 ASN A CA 1
ATOM 877 C C . ASN A 1 107 ? 6.940 -13.686 -5.074 1.00 80.50 107 ASN A C 1
ATOM 879 O O . ASN A 1 107 ? 6.751 -13.056 -4.043 1.00 80.50 107 ASN A O 1
ATOM 883 N N . PHE A 1 108 ? 7.581 -13.167 -6.126 1.00 80.88 108 PHE A N 1
ATOM 884 C CA . PHE A 1 108 ? 8.123 -11.809 -6.135 1.00 80.88 108 PHE A CA 1
ATOM 885 C C . PHE A 1 108 ? 7.047 -10.750 -5.889 1.00 80.88 108 PHE A C 1
ATOM 887 O O . PHE A 1 108 ? 7.262 -9.839 -5.105 1.00 80.88 108 PHE A O 1
ATOM 894 N N . VAL A 1 109 ? 5.870 -10.866 -6.504 1.00 78.50 109 VAL A N 1
ATOM 895 C CA . VAL A 1 109 ? 4.773 -9.915 -6.265 1.00 78.50 109 VAL A CA 1
ATOM 896 C C . VAL A 1 109 ? 4.257 -10.028 -4.828 1.00 78.50 109 VAL A C 1
ATOM 898 O O . VAL A 1 109 ? 4.046 -9.023 -4.157 1.00 78.50 109 VAL A O 1
ATOM 901 N N . VAL A 1 110 ? 4.115 -11.237 -4.292 1.00 73.69 110 VAL A N 1
ATOM 902 C CA . VAL A 1 110 ? 3.666 -11.405 -2.902 1.00 73.69 110 VAL A CA 1
ATOM 903 C C . VAL A 1 110 ? 4.682 -10.845 -1.895 1.00 73.69 110 VAL A C 1
ATOM 905 O O . VAL A 1 110 ? 4.271 -10.289 -0.878 1.00 73.69 110 VAL A O 1
ATOM 908 N N . THR A 1 111 ? 5.988 -10.950 -2.163 1.00 69.88 111 THR A N 1
ATOM 909 C CA . THR A 1 111 ? 7.039 -10.472 -1.248 1.00 69.88 111 THR A CA 1
ATOM 910 C C . THR A 1 111 ? 7.414 -9.003 -1.441 1.00 69.88 111 THR A C 1
ATOM 912 O O . THR A 1 111 ? 7.697 -8.327 -0.455 1.00 69.88 111 THR A O 1
ATOM 915 N N . ALA A 1 112 ? 7.401 -8.488 -2.672 1.00 71.06 112 ALA A N 1
ATOM 916 C CA . ALA A 1 112 ? 7.772 -7.106 -2.980 1.00 71.06 112 ALA A CA 1
ATOM 917 C C . ALA A 1 112 ? 6.676 -6.106 -2.586 1.00 71.06 112 ALA A C 1
ATOM 919 O O . ALA A 1 112 ? 6.968 -5.004 -2.121 1.00 71.06 112 ALA A O 1
ATOM 920 N N . TYR A 1 113 ? 5.401 -6.482 -2.726 1.00 76.25 113 TYR A N 1
ATOM 921 C CA . TYR A 1 113 ? 4.290 -5.625 -2.323 1.00 76.25 113 TYR A CA 1
ATOM 922 C C . TYR A 1 113 ? 3.949 -5.855 -0.849 1.00 76.25 113 TYR A C 1
ATOM 924 O O . TYR A 1 113 ? 3.014 -6.579 -0.502 1.00 76.25 113 TYR A O 1
ATOM 932 N N . TRP A 1 114 ? 4.692 -5.172 0.025 1.00 73.31 114 TRP A N 1
ATOM 933 C CA . TRP A 1 114 ? 4.554 -5.228 1.488 1.00 73.31 114 TRP A CA 1
ATOM 934 C C . TRP A 1 114 ? 3.120 -4.990 2.000 1.00 73.31 114 TRP A C 1
ATOM 936 O O . TRP A 1 114 ? 2.733 -5.459 3.069 1.00 73.31 114 TRP A O 1
ATOM 946 N N . PHE A 1 115 ? 2.295 -4.281 1.227 1.00 71.44 115 PHE A N 1
ATOM 947 C CA . PHE A 1 115 ? 0.897 -4.045 1.569 1.00 71.44 115 PHE A CA 1
ATOM 948 C C . PHE A 1 115 ? 0.071 -5.341 1.599 1.00 71.44 115 PHE A C 1
ATOM 950 O O . PHE A 1 115 ? -0.822 -5.479 2.433 1.00 71.44 115 PHE A O 1
ATOM 957 N N . ILE A 1 116 ? 0.375 -6.316 0.732 1.00 71.62 116 ILE A N 1
ATOM 958 C CA . ILE A 1 116 ? -0.341 -7.600 0.672 1.00 71.62 116 ILE A CA 1
ATOM 959 C C . ILE A 1 116 ? -0.105 -8.382 1.967 1.00 71.62 116 ILE A C 1
ATOM 961 O O . ILE A 1 116 ? -1.055 -8.853 2.594 1.00 71.62 116 ILE A O 1
ATOM 965 N N . THR A 1 117 ? 1.150 -8.480 2.404 1.00 71.81 117 THR A N 1
ATOM 966 C CA . THR A 1 117 ? 1.517 -9.181 3.641 1.00 71.81 117 THR A CA 1
ATOM 967 C C . THR A 1 117 ? 0.964 -8.469 4.876 1.00 71.81 117 THR A C 1
ATOM 969 O O . THR A 1 117 ? 0.397 -9.127 5.750 1.00 71.81 117 THR A O 1
ATOM 972 N N . ALA A 1 118 ? 1.011 -7.132 4.920 1.00 73.19 118 ALA A N 1
ATOM 973 C CA . ALA A 1 118 ? 0.390 -6.342 5.985 1.00 73.19 118 ALA A CA 1
ATOM 974 C C . ALA A 1 118 ? -1.137 -6.541 6.054 1.00 73.19 118 ALA A C 1
ATOM 976 O O . ALA A 1 118 ? -1.702 -6.674 7.142 1.00 73.19 118 ALA A O 1
ATOM 977 N N . TYR A 1 119 ? -1.813 -6.625 4.904 1.00 75.25 119 TYR A N 1
ATOM 978 C CA . TYR A 1 119 ? -3.255 -6.864 4.835 1.00 75.25 119 TYR A CA 1
ATOM 979 C C . TYR A 1 119 ? -3.633 -8.266 5.333 1.00 75.25 119 TYR A C 1
ATOM 981 O O . TYR A 1 119 ? -4.611 -8.420 6.066 1.00 75.25 119 TYR A O 1
ATOM 989 N N . ILE A 1 120 ? -2.835 -9.286 5.004 1.00 73.50 120 ILE A N 1
ATOM 990 C CA . ILE A 1 120 ? -2.998 -10.646 5.543 1.00 73.50 120 ILE A CA 1
ATOM 991 C C . ILE A 1 120 ? -2.787 -10.652 7.065 1.00 73.50 120 ILE A C 1
ATOM 993 O O . ILE A 1 120 ? -3.601 -11.221 7.795 1.00 73.50 120 ILE A O 1
ATOM 997 N N . GLY A 1 121 ? -1.748 -9.972 7.560 1.00 73.81 121 GLY A N 1
ATOM 998 C CA . GLY A 1 121 ? -1.500 -9.819 8.998 1.00 73.81 121 GLY A CA 1
ATOM 999 C C . GLY A 1 121 ? -2.678 -9.167 9.728 1.00 73.81 121 GLY A C 1
ATOM 1000 O O . GLY A 1 121 ? -3.108 -9.635 10.781 1.00 73.81 121 GLY A O 1
ATOM 1001 N N . LEU A 1 122 ? -3.285 -8.145 9.126 1.00 70.88 122 LEU A N 1
ATOM 1002 C CA . LEU A 1 122 ? -4.476 -7.496 9.669 1.00 70.88 122 LEU A CA 1
ATOM 1003 C C . LEU A 1 122 ? -5.687 -8.445 9.741 1.00 70.88 122 LEU A C 1
ATOM 1005 O O . LEU A 1 122 ? -6.448 -8.399 10.709 1.00 70.88 122 LEU A O 1
ATOM 1009 N N . TYR A 1 123 ? -5.853 -9.333 8.755 1.00 70.06 123 TYR A N 1
ATOM 1010 C CA . TYR A 1 123 ? -6.895 -10.369 8.769 1.00 70.06 123 TYR A CA 1
ATOM 1011 C C . TYR A 1 123 ? -6.720 -11.366 9.920 1.00 70.06 123 TYR A C 1
ATOM 1013 O O . TYR A 1 123 ? -7.712 -11.778 10.523 1.00 70.06 123 TYR A O 1
ATOM 1021 N N . LEU A 1 124 ? -5.478 -11.711 10.267 1.00 72.69 124 LEU A N 1
ATOM 1022 C CA . LEU A 1 124 ? -5.172 -12.567 11.419 1.00 72.69 124 LEU A CA 1
ATOM 1023 C C . LEU A 1 124 ? -5.443 -11.872 12.760 1.00 72.69 124 LEU A C 1
ATOM 1025 O O . LEU A 1 124 ? -5.832 -12.531 13.721 1.00 72.69 124 LEU A O 1
ATOM 1029 N N . LEU A 1 125 ? -5.286 -10.548 12.826 1.00 69.19 125 LEU A N 1
ATOM 1030 C CA . LEU A 1 125 ? -5.546 -9.751 14.033 1.00 69.19 125 LEU A CA 1
ATOM 1031 C C . LEU A 1 125 ? -7.029 -9.381 14.212 1.00 69.19 125 LEU A C 1
ATOM 1033 O O . LEU A 1 125 ? -7.486 -9.129 15.328 1.00 69.19 125 LEU A O 1
ATOM 1037 N N . ALA A 1 126 ? -7.816 -9.407 13.138 1.00 68.56 126 ALA A N 1
ATOM 1038 C CA . ALA A 1 126 ? -9.253 -9.147 13.161 1.00 68.56 126 ALA A CA 1
ATOM 1039 C C . ALA A 1 126 ? -10.087 -9.954 14.189 1.00 68.56 126 ALA A C 1
ATOM 1041 O O . ALA A 1 126 ? -10.949 -9.354 14.839 1.00 68.56 126 ALA A O 1
ATOM 1042 N N . PRO A 1 127 ? -9.916 -11.284 14.364 1.00 65.56 127 PRO A N 1
ATOM 1043 C CA . PRO A 1 127 ? -10.669 -12.036 15.371 1.00 65.56 127 PRO A CA 1
ATOM 1044 C C . PRO A 1 127 ? -10.318 -11.610 16.805 1.00 65.56 127 PRO A C 1
ATOM 1046 O O . PRO A 1 127 ? -11.215 -11.516 17.644 1.00 65.56 127 PRO A O 1
ATOM 1049 N N . LEU A 1 128 ? -9.052 -11.266 17.070 1.00 65.62 128 LEU A N 1
ATOM 1050 C CA . LEU A 1 128 ? -8.594 -10.798 18.382 1.00 65.62 128 LEU A CA 1
ATOM 1051 C C . LEU A 1 128 ? -9.253 -9.461 18.762 1.00 65.62 128 LEU A C 1
ATOM 1053 O O . LEU A 1 128 ? -9.729 -9.282 19.884 1.00 65.62 128 LEU A O 1
ATOM 1057 N N . LEU A 1 129 ? -9.359 -8.542 17.801 1.00 62.97 129 LEU A N 1
ATOM 1058 C CA . LEU A 1 129 ? -10.002 -7.239 17.996 1.00 62.97 129 LEU A CA 1
ATOM 1059 C C . LEU A 1 129 ? -11.519 -7.363 18.213 1.00 62.97 129 LEU A C 1
ATOM 1061 O O . LEU A 1 129 ? -12.087 -6.690 19.078 1.00 62.97 129 LEU A O 1
ATOM 1065 N N . ASN A 1 130 ? -12.175 -8.271 17.485 1.00 64.06 130 ASN A N 1
ATOM 1066 C CA . ASN A 1 130 ? -13.604 -8.540 17.660 1.00 64.06 130 ASN A CA 1
ATOM 1067 C C . ASN A 1 130 ? -13.924 -9.171 19.025 1.00 64.06 130 ASN A C 1
ATOM 1069 O O . ASN A 1 130 ? -14.964 -8.860 19.611 1.00 64.06 130 ASN A O 1
ATOM 1073 N N . MET A 1 131 ? -13.027 -9.999 19.574 1.00 64.00 131 MET A N 1
ATOM 1074 C CA . MET A 1 131 ? -13.159 -10.486 20.950 1.00 64.00 131 MET A CA 1
ATOM 1075 C C . MET A 1 131 ? -13.111 -9.334 21.954 1.00 64.00 131 MET A C 1
ATOM 1077 O O . MET A 1 131 ? -13.979 -9.253 22.821 1.00 64.00 131 MET A O 1
ATOM 1081 N N . HIS A 1 132 ? -12.157 -8.411 21.813 1.00 62.31 132 HIS A N 1
ATOM 1082 C CA . HIS A 1 132 ? -12.000 -7.299 22.753 1.00 62.31 132 HIS A CA 1
ATOM 1083 C C . HIS A 1 132 ? -13.230 -6.375 22.780 1.00 62.31 132 HIS A C 1
ATOM 1085 O O . HIS A 1 132 ? -13.706 -5.998 23.850 1.00 62.31 132 HIS A O 1
ATOM 1091 N N . SER A 1 133 ? -13.815 -6.078 21.612 1.00 61.44 133 SER A N 1
ATOM 1092 C CA . SER A 1 133 ? -15.051 -5.285 21.519 1.00 61.44 133 SER A CA 1
ATOM 1093 C C . SER A 1 133 ? -16.250 -5.978 22.181 1.00 61.44 133 SER A C 1
ATOM 1095 O O . SER A 1 133 ? -17.047 -5.330 22.867 1.00 61.44 133 SER A O 1
ATO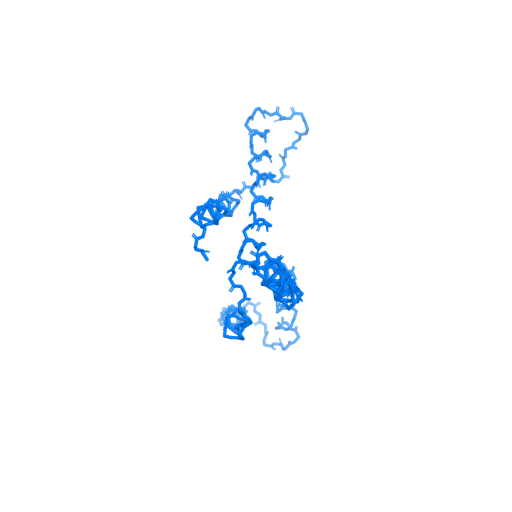M 1097 N N . LYS A 1 134 ? -16.367 -7.305 22.028 1.00 62.12 134 LYS A N 1
ATOM 1098 C CA . LYS A 1 134 ? -17.419 -8.091 22.682 1.00 62.12 134 LYS A CA 1
ATOM 1099 C C . LYS A 1 134 ? -17.232 -8.113 24.200 1.00 62.12 134 LYS A C 1
ATOM 1101 O O . LYS A 1 134 ? -18.201 -7.889 24.918 1.00 62.12 134 LYS A O 1
ATOM 1106 N N . TYR A 1 135 ? -16.001 -8.303 24.679 1.00 63.47 135 TYR A N 1
ATOM 1107 C CA . TYR A 1 135 ? -15.678 -8.226 26.105 1.00 63.47 135 TYR A CA 1
ATOM 1108 C C . TYR A 1 135 ? -16.024 -6.851 26.683 1.00 63.47 135 TYR A C 1
ATOM 1110 O O . TYR A 1 135 ? -16.758 -6.794 27.663 1.00 63.47 135 TYR A O 1
ATOM 1118 N N . MET A 1 136 ? -15.612 -5.748 26.045 1.00 61.09 136 MET A N 1
ATOM 1119 C CA . MET A 1 136 ? -15.924 -4.388 26.515 1.00 61.09 136 MET A CA 1
ATOM 1120 C C . MET A 1 136 ? -17.428 -4.072 26.562 1.00 61.09 136 MET A C 1
ATOM 1122 O O . MET A 1 136 ? -17.882 -3.406 27.492 1.00 61.09 136 MET A O 1
ATOM 1126 N N . ASN A 1 137 ? -18.224 -4.581 25.615 1.00 59.62 137 ASN A N 1
ATOM 1127 C CA . ASN A 1 137 ? -19.686 -4.459 25.674 1.00 59.62 137 ASN A CA 1
ATOM 1128 C C . ASN A 1 137 ? -20.296 -5.239 26.846 1.00 59.62 137 ASN A C 1
ATOM 1130 O O . ASN A 1 137 ? -21.237 -4.757 27.469 1.00 59.62 137 ASN A O 1
ATOM 1134 N N . VAL A 1 138 ? -19.757 -6.417 27.173 1.00 60.72 138 VAL A N 1
ATOM 1135 C CA . VAL A 1 138 ? -20.232 -7.216 28.313 1.00 60.72 138 VAL A CA 1
ATOM 1136 C C . VAL A 1 138 ? -19.956 -6.488 29.632 1.00 60.72 138 VAL A C 1
ATOM 1138 O O . VAL A 1 138 ? -20.878 -6.304 30.414 1.00 60.72 138 VAL A O 1
ATOM 1141 N N . ILE A 1 139 ? -18.743 -5.978 29.865 1.00 59.06 139 ILE A N 1
ATOM 1142 C CA . ILE A 1 139 ? -18.426 -5.210 31.093 1.00 59.06 139 ILE A CA 1
ATOM 1143 C C . ILE A 1 139 ? -19.152 -3.856 31.163 1.00 59.06 139 ILE A C 1
ATOM 1145 O O . ILE A 1 139 ? -19.542 -3.433 32.250 1.00 59.06 139 ILE A O 1
ATOM 1149 N N . GLY A 1 140 ? -19.374 -3.182 30.030 1.00 56.75 140 GLY A N 1
ATOM 1150 C CA . GLY A 1 140 ? -20.175 -1.952 29.970 1.00 56.75 140 GLY A CA 1
ATOM 1151 C C . GLY A 1 140 ? -21.665 -2.188 30.246 1.00 56.75 140 GLY A C 1
ATOM 1152 O O . GLY A 1 140 ? -22.288 -1.406 30.959 1.00 56.75 140 GLY A O 1
ATOM 1153 N N . GLY A 1 141 ? -22.222 -3.297 29.749 1.00 53.12 141 GLY A N 1
ATOM 1154 C CA . GLY A 1 141 ? -23.589 -3.730 30.049 1.00 53.12 141 GLY A CA 1
ATOM 1155 C C . GLY A 1 141 ? -23.761 -4.180 31.500 1.00 53.12 141 GLY A C 1
ATOM 1156 O O . GLY A 1 141 ? -24.756 -3.844 32.129 1.00 53.12 141 GLY A O 1
ATOM 1157 N N . VAL A 1 142 ? -22.757 -4.856 32.063 1.00 50.12 142 VAL A N 1
ATOM 1158 C CA . VAL A 1 142 ? -22.735 -5.257 33.476 1.00 50.12 142 VAL A CA 1
ATOM 1159 C C . VAL A 1 142 ? -22.661 -4.035 34.399 1.00 50.12 142 VAL A C 1
ATOM 1161 O O . VAL A 1 142 ? -23.390 -3.984 35.385 1.00 50.12 142 VAL A O 1
ATOM 1164 N N . LYS A 1 143 ? -21.883 -2.996 34.059 1.00 42.53 143 LYS A N 1
ATOM 1165 C CA . LYS A 1 143 ? -21.911 -1.727 34.810 1.00 42.53 143 LYS A CA 1
ATOM 1166 C C . LYS A 1 143 ? -23.295 -1.073 34.806 1.00 42.53 143 LYS A C 1
ATOM 1168 O O . LYS A 1 143 ? -23.682 -0.528 35.825 1.00 42.53 143 LYS A O 1
ATOM 1173 N N . ASN A 1 144 ? -24.070 -1.180 33.728 1.00 40.34 144 ASN A N 1
ATOM 1174 C CA . ASN A 1 144 ? -25.424 -0.614 33.671 1.00 40.34 144 ASN A CA 1
ATOM 1175 C C . ASN A 1 144 ? -26.468 -1.371 34.516 1.00 40.34 144 ASN A C 1
ATOM 1177 O O . ASN A 1 144 ? -27.544 -0.836 34.754 1.00 40.34 144 ASN A O 1
ATOM 1181 N N . ILE A 1 145 ? -26.171 -2.593 34.972 1.00 47.50 145 ILE A N 1
ATOM 1182 C CA . ILE A 1 145 ? -27.077 -3.397 35.812 1.00 47.50 145 ILE A CA 1
ATOM 1183 C C . ILE A 1 145 ? -26.804 -3.168 37.311 1.00 47.50 145 ILE A C 1
ATOM 1185 O O . ILE A 1 145 ? -27.694 -3.364 38.127 1.00 47.50 145 ILE A O 1
ATOM 1189 N N . TYR A 1 146 ? -25.605 -2.705 37.681 1.00 40.31 146 TYR A N 1
ATOM 1190 C CA . TYR A 1 146 ? -25.227 -2.440 39.079 1.00 40.31 146 TYR A CA 1
ATOM 1191 C C . TYR A 1 146 ? -25.451 -0.985 39.542 1.00 40.31 146 TYR A C 1
ATOM 1193 O O . TYR A 1 146 ? -25.108 -0.655 40.675 1.00 40.31 146 TYR A O 1
ATOM 1201 N N . TYR A 1 147 ? -26.017 -0.122 38.691 1.00 37.50 147 TYR A N 1
ATOM 1202 C CA . TYR A 1 147 ? -26.402 1.261 39.023 1.00 37.50 147 TYR A CA 1
ATOM 1203 C C . TYR A 1 147 ? -27.915 1.510 38.857 1.00 37.50 147 TYR A C 1
ATOM 1205 O O . TYR A 1 147 ? -28.319 2.607 38.469 1.00 37.50 147 TYR A O 1
ATOM 1213 N N . ILE A 1 148 ? -28.744 0.498 39.134 1.00 41.12 148 ILE A N 1
ATOM 1214 C CA . ILE A 1 148 ? -30.197 0.643 39.326 1.00 41.12 148 ILE A CA 1
ATOM 1215 C C . ILE A 1 148 ? -30.526 0.249 40.762 1.00 41.12 148 ILE A C 1
ATOM 1217 O O . ILE A 1 148 ? -30.009 -0.805 41.196 1.00 41.12 148 ILE A O 1
#

Secondary structure (DSSP, 8-state):
---HHHHHHHHHHHHHHHHHHT----S---GGG--HHHHHHHHHHHHHHHHHHHHHHHHHHHH-S--HHHHHHHHHHHHHHHHHHHHHHHHTTSS---HHHHHHHHHHHHHH-HHHHHHHHHHHHHHHHHHHHHHHHHHHHHHHHTT-

Foldseek 3Di:
DDDVVLVVLLVVLVVLLVVLVVDDDDPDDDPVNDDPVVVVVVVSNVVSVVSPVVNLCSCLLVPDPPDVVVVVVVVCVLVVVLVVVVVVCVVVVVDDDDPVVSVVSSVCSCVVPVVNVSNVVSSVCNVVSVVVVVVVVVVVVVVVVVPD

Sequence (148 aa):
MRLSNFELLRIVAMLMVVNLHTFFQPETLSINDLTVGTLADYFREATSISAVNLFVVISGYFSIKWRLKSFASLIFQVFFWVFALYTLLLFLGEIDFSLKTFLVRLNFVVTAYWFITAYIGLYLLAPLLNMHSKYMNVIGGVKNIYYI

Radius of gyration: 21.92 Å; chains: 1; bounding box: 58×45×66 Å